Protein AF-A0A928B6E1-F1 (afdb_monomer)

Foldseek 3Di:
DDQDADQDPVSLVVLLVVLLVLVVVVCVVVVQQWDQAPAVRDIAHEDPQLSVQASVPQSRHRQSSVQSNCVRVQRHYWHFPDKDAQDPPPPSLVQFGIWTFTDDDQKTWIWGQGPPPRHTYTRYIGGD

Mean predicted aligned error: 2.7 Å

Structure (mmCIF, N/CA/C/O backbone):
data_AF-A0A928B6E1-F1
#
_entry.id   AF-A0A928B6E1-F1
#
loop_
_atom_site.group_PDB
_atom_site.id
_atom_site.type_symbol
_atom_site.label_atom_id
_atom_site.label_alt_id
_atom_site.label_comp_id
_atom_site.label_asym_id
_atom_site.label_entity_id
_atom_site.label_seq_id
_atom_site.pdbx_PDB_ins_code
_atom_site.Cartn_x
_atom_site.Cartn_y
_atom_site.Cartn_z
_atom_site.occupancy
_atom_site.B_iso_or_equiv
_atom_site.auth_seq_id
_atom_site.auth_comp_id
_atom_site.auth_asym_id
_atom_site.auth_atom_id
_atom_site.pdbx_PDB_model_num
ATOM 1 N N . MET A 1 1 ? 2.694 0.764 -21.477 1.00 64.31 1 MET A N 1
ATOM 2 C CA . MET A 1 1 ? 3.948 1.033 -20.744 1.00 64.31 1 MET A CA 1
ATOM 3 C C . MET A 1 1 ? 4.700 -0.279 -20.649 1.00 64.31 1 MET A C 1
ATOM 5 O O . MET A 1 1 ? 4.083 -1.271 -20.285 1.00 64.31 1 MET A O 1
ATOM 9 N N . GLU A 1 2 ? 5.970 -0.309 -21.035 1.00 86.69 2 GLU A N 1
ATOM 10 C CA . GLU A 1 2 ? 6.789 -1.523 -20.980 1.00 86.69 2 GLU A CA 1
ATOM 11 C C . GLU A 1 2 ? 7.538 -1.559 -19.641 1.00 86.69 2 GLU A C 1
ATOM 13 O O . GLU A 1 2 ? 8.258 -0.620 -19.304 1.00 86.69 2 GLU A O 1
ATOM 18 N N . ILE A 1 3 ? 7.303 -2.598 -18.837 1.00 92.19 3 ILE A N 1
ATOM 19 C CA . ILE A 1 3 ? 7.939 -2.773 -17.525 1.00 92.19 3 ILE A CA 1
ATOM 20 C C . ILE A 1 3 ? 9.118 -3.737 -17.714 1.00 92.19 3 ILE A C 1
ATOM 22 O O . ILE A 1 3 ? 8.895 -4.849 -18.198 1.00 92.19 3 ILE A O 1
ATOM 26 N N . PRO A 1 4 ? 10.355 -3.363 -17.336 1.00 93.75 4 PRO A N 1
ATOM 27 C CA . PRO A 1 4 ? 11.519 -4.212 -17.562 1.00 93.75 4 PRO A CA 1
ATOM 28 C C . PRO A 1 4 ? 11.478 -5.469 -16.685 1.00 93.75 4 PRO A C 1
ATOM 30 O O . PRO A 1 4 ? 11.115 -5.414 -15.504 1.00 93.75 4 PRO A O 1
ATOM 33 N N . GLN A 1 5 ? 11.885 -6.601 -17.255 1.00 94.50 5 GLN A N 1
ATOM 34 C CA . GLN A 1 5 ? 11.817 -7.913 -16.600 1.00 94.50 5 GLN A CA 1
ATOM 35 C C . GLN A 1 5 ? 13.121 -8.312 -15.898 1.00 94.50 5 GLN A C 1
ATOM 37 O O . GLN A 1 5 ? 13.084 -9.108 -14.961 1.00 94.50 5 GLN A O 1
ATOM 42 N N . GLY A 1 6 ? 14.266 -7.755 -16.304 1.00 91.50 6 GLY A N 1
ATOM 43 C CA . GLY A 1 6 ? 15.551 -8.072 -15.692 1.00 91.50 6 GLY A CA 1
ATOM 44 C C . GLY A 1 6 ? 15.700 -7.514 -14.273 1.00 91.50 6 GLY A C 1
ATOM 45 O O . GLY A 1 6 ? 14.804 -6.875 -13.718 1.00 91.50 6 GLY A O 1
ATOM 46 N N . ASN A 1 7 ? 16.842 -7.798 -13.650 1.00 92.44 7 ASN A N 1
ATOM 47 C CA . ASN A 1 7 ? 17.143 -7.415 -12.266 1.00 92.44 7 ASN A CA 1
ATOM 48 C C . ASN A 1 7 ? 18.415 -6.571 -12.153 1.00 92.44 7 ASN A C 1
ATOM 50 O O . ASN A 1 7 ? 19.030 -6.507 -11.086 1.00 92.44 7 ASN A O 1
ATOM 54 N N . SER A 1 8 ? 18.819 -5.922 -13.247 1.00 96.56 8 SER A N 1
ATOM 55 C CA . SER A 1 8 ? 19.892 -4.932 -13.185 1.00 96.56 8 SER A CA 1
ATOM 56 C C . SER A 1 8 ? 19.483 -3.750 -12.300 1.00 96.56 8 SER A C 1
ATOM 58 O O . SER A 1 8 ? 18.300 -3.482 -12.061 1.00 96.56 8 SER A O 1
ATOM 60 N N . ARG A 1 9 ? 20.474 -3.017 -11.790 1.00 95.81 9 ARG A N 1
ATOM 61 C CA . ARG A 1 9 ? 20.230 -1.857 -10.924 1.00 95.81 9 ARG A CA 1
ATOM 62 C C . ARG A 1 9 ? 19.422 -0.780 -11.652 1.00 95.81 9 ARG A C 1
ATOM 64 O O . ARG A 1 9 ? 18.569 -0.131 -11.047 1.00 95.81 9 ARG A O 1
ATOM 71 N N . GLU A 1 10 ? 19.697 -0.602 -12.936 1.00 96.38 10 GLU A N 1
ATOM 72 C CA . GLU A 1 10 ? 19.042 0.339 -13.835 1.00 96.38 10 GLU A CA 1
ATOM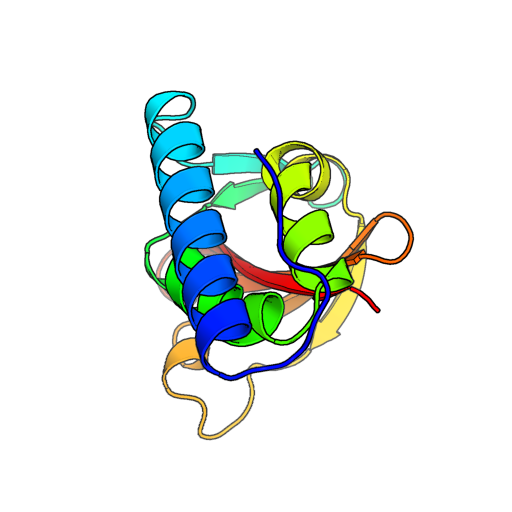 73 C C . GLU A 1 10 ? 17.568 -0.027 -14.032 1.00 96.38 10 GLU A C 1
ATOM 75 O O . GLU A 1 10 ? 16.701 0.834 -13.894 1.00 96.38 10 GLU A O 1
ATOM 80 N N . GLU A 1 11 ? 17.264 -1.306 -14.257 1.00 96.31 11 GLU A N 1
ATOM 81 C CA . GLU A 1 11 ? 15.885 -1.782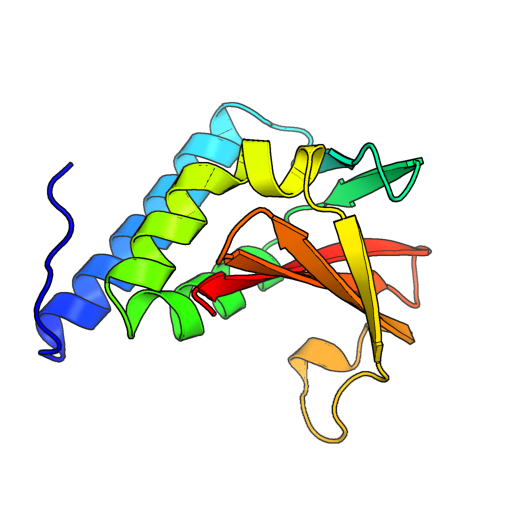 -14.401 1.00 96.31 11 GLU A CA 1
ATOM 82 C C . GLU A 1 11 ? 15.094 -1.666 -13.097 1.00 96.31 11 GLU A C 1
ATOM 84 O O . GLU A 1 11 ? 13.946 -1.225 -13.115 1.00 96.31 11 GLU A O 1
ATOM 89 N N . VAL A 1 12 ? 15.702 -1.984 -11.947 1.00 97.25 12 VAL A N 1
ATOM 90 C CA . VAL A 1 12 ? 15.064 -1.777 -10.635 1.00 97.25 12 VAL A CA 1
ATOM 91 C C . VAL A 1 12 ? 14.747 -0.296 -10.420 1.00 97.25 12 VAL A C 1
ATOM 93 O O . VAL A 1 12 ? 13.658 0.038 -9.957 1.00 97.25 12 VAL A O 1
ATOM 96 N N . LYS A 1 13 ? 15.659 0.609 -10.796 1.00 96.62 13 LYS A N 1
ATOM 97 C CA . LYS A 1 13 ? 15.419 2.057 -10.720 1.00 96.62 13 LYS A CA 1
ATOM 98 C C . LYS A 1 13 ? 14.280 2.491 -11.649 1.00 96.62 13 LYS A C 1
ATOM 100 O O . LYS A 1 13 ? 13.471 3.327 -11.258 1.00 96.62 13 LYS A O 1
ATOM 105 N N . LEU A 1 14 ? 14.193 1.913 -12.848 1.00 96.88 14 LEU A N 1
ATOM 106 C CA . LEU A 1 14 ? 13.100 2.195 -13.775 1.00 96.88 14 LEU A CA 1
ATOM 107 C C . LEU A 1 14 ? 11.751 1.717 -13.216 1.00 96.88 14 LEU A C 1
ATOM 109 O O . LEU A 1 14 ? 10.778 2.463 -13.269 1.00 96.88 14 LEU A O 1
ATOM 113 N N . ARG A 1 15 ? 11.691 0.524 -12.608 1.00 97.69 15 ARG A N 1
ATOM 114 C CA . ARG A 1 15 ? 10.469 0.017 -11.954 1.00 97.69 15 ARG A CA 1
ATOM 115 C C . ARG A 1 15 ? 10.048 0.855 -10.751 1.00 97.69 15 ARG A C 1
ATOM 117 O O . ARG A 1 15 ? 8.860 1.104 -10.581 1.00 97.69 15 ARG A O 1
ATOM 124 N N . ASP A 1 16 ? 11.000 1.326 -9.946 1.00 97.69 16 ASP A N 1
ATOM 125 C CA . ASP A 1 16 ? 10.726 2.252 -8.838 1.00 97.69 16 ASP A CA 1
ATOM 126 C C . ASP A 1 16 ? 10.063 3.543 -9.343 1.00 97.69 16 ASP A C 1
ATOM 128 O O . ASP A 1 16 ? 9.059 3.979 -8.774 1.00 97.69 16 ASP A O 1
ATOM 132 N N . GLN A 1 17 ? 10.561 4.103 -10.451 1.00 97.31 17 GLN A N 1
ATOM 133 C CA . GLN A 1 17 ? 9.955 5.276 -11.082 1.00 97.31 17 GLN A CA 1
ATOM 134 C C . GLN A 1 17 ? 8.558 4.969 -11.639 1.00 97.31 17 GLN A C 1
ATOM 136 O O . GLN A 1 17 ? 7.619 5.698 -11.337 1.00 97.31 17 GLN A O 1
ATOM 141 N N . ILE A 1 18 ? 8.396 3.854 -12.360 1.00 97.62 18 ILE A N 1
ATOM 142 C CA . ILE A 1 18 ? 7.101 3.406 -12.899 1.00 97.62 18 ILE A CA 1
ATOM 143 C C . ILE A 1 18 ? 6.048 3.292 -11.792 1.00 97.62 18 ILE A C 1
ATOM 145 O O . ILE A 1 18 ? 4.923 3.756 -11.959 1.00 97.62 18 ILE A O 1
ATOM 149 N N . ILE A 1 19 ? 6.402 2.707 -10.644 1.00 98.19 19 ILE A N 1
ATOM 150 C CA . ILE A 1 19 ? 5.488 2.586 -9.503 1.00 98.19 19 ILE A CA 1
ATOM 151 C C . ILE A 1 19 ? 5.080 3.969 -8.984 1.00 98.19 19 ILE A C 1
ATOM 153 O O . ILE A 1 19 ? 3.899 4.206 -8.733 1.00 98.19 19 ILE A O 1
ATOM 157 N N . LYS A 1 20 ? 6.034 4.891 -8.818 1.00 97.81 20 LYS A N 1
ATOM 158 C CA . LYS A 1 20 ? 5.753 6.250 -8.329 1.00 97.81 20 LYS A CA 1
ATOM 159 C C . LYS A 1 20 ? 4.863 7.031 -9.294 1.00 97.81 20 LYS A C 1
ATOM 161 O O . LYS A 1 20 ? 3.912 7.664 -8.840 1.00 97.81 20 LYS A O 1
ATOM 166 N N . ASP A 1 21 ? 5.131 6.936 -10.592 1.00 97.69 21 ASP A N 1
ATOM 167 C CA . ASP A 1 21 ? 4.336 7.585 -11.637 1.00 97.69 21 ASP A CA 1
ATOM 168 C C . ASP A 1 21 ? 2.921 7.005 -11.694 1.00 97.69 21 ASP A C 1
ATOM 170 O O . ASP A 1 21 ? 1.944 7.750 -11.770 1.00 97.69 21 ASP A O 1
ATOM 174 N N . PHE A 1 22 ? 2.795 5.682 -11.562 1.00 97.94 22 PHE A N 1
ATOM 175 C CA . PHE A 1 22 ? 1.503 5.012 -11.468 1.00 97.94 22 PHE A CA 1
ATOM 176 C C . PHE A 1 22 ? 0.685 5.518 -10.272 1.00 97.94 22 PHE A C 1
ATOM 178 O O . PHE A 1 22 ? -0.471 5.902 -10.441 1.00 97.94 22 PHE A O 1
ATOM 185 N N . TYR A 1 23 ? 1.277 5.591 -9.073 1.00 97.94 23 TYR A N 1
ATOM 186 C CA . TYR A 1 23 ? 0.591 6.163 -7.910 1.00 97.94 23 TYR A CA 1
ATOM 187 C C . TYR A 1 23 ? 0.208 7.631 -8.128 1.00 97.94 23 TYR A C 1
ATOM 189 O O . TYR A 1 23 ? -0.869 8.036 -7.699 1.00 97.94 23 TYR A O 1
ATOM 197 N N . ALA A 1 24 ? 1.055 8.433 -8.777 1.00 96.94 24 ALA A N 1
ATOM 198 C CA . ALA A 1 24 ? 0.744 9.831 -9.068 1.00 96.94 24 ALA A CA 1
ATOM 199 C C . ALA A 1 24 ? -0.477 9.961 -9.995 1.00 96.94 24 ALA A C 1
ATOM 201 O O . ALA A 1 24 ? -1.380 10.744 -9.696 1.00 96.94 24 ALA A O 1
ATOM 202 N N . GLY A 1 25 ? -0.539 9.152 -11.058 1.00 97.88 25 GLY A N 1
ATOM 203 C CA . GLY A 1 25 ? -1.705 9.068 -11.942 1.00 97.88 25 GLY A CA 1
ATOM 204 C C . GLY A 1 25 ? -2.958 8.610 -11.196 1.00 97.88 25 GLY A C 1
ATOM 205 O O . GLY A 1 25 ? -3.983 9.288 -11.228 1.00 97.88 25 GLY A O 1
ATOM 206 N N . TRP A 1 26 ? -2.848 7.534 -10.415 1.00 98.00 26 TRP A N 1
ATOM 207 C CA . TRP A 1 26 ? -3.962 7.025 -9.615 1.00 98.00 26 TRP A CA 1
ATOM 208 C C . TRP A 1 26 ? -4.494 8.064 -8.619 1.00 98.00 26 TRP A C 1
ATOM 210 O O . TRP A 1 26 ? -5.702 8.194 -8.451 1.00 98.00 26 TRP A O 1
ATOM 220 N N . ILE A 1 27 ? -3.615 8.836 -7.969 1.00 97.44 27 ILE A N 1
ATOM 221 C CA . ILE A 1 27 ? -3.997 9.909 -7.037 1.00 97.44 27 ILE A CA 1
ATOM 222 C C . ILE A 1 27 ? -4.717 11.053 -7.759 1.00 97.44 27 ILE A C 1
ATOM 224 O O . ILE A 1 27 ? -5.634 11.637 -7.184 1.00 97.44 27 ILE A O 1
ATOM 228 N N . ALA A 1 28 ? -4.308 11.388 -8.985 1.00 97.44 28 ALA A N 1
ATOM 229 C CA . ALA A 1 28 ? -4.988 12.404 -9.784 1.00 97.44 28 ALA A CA 1
ATOM 230 C C . ALA A 1 28 ? -6.427 11.978 -10.122 1.00 97.44 28 ALA A C 1
ATOM 232 O O . ALA A 1 28 ? -7.335 12.805 -10.087 1.00 97.44 28 ALA A O 1
ATOM 233 N N . GLU A 1 29 ? -6.640 10.685 -10.374 1.00 97.56 29 GLU A N 1
ATOM 234 C CA . GLU A 1 29 ? -7.962 10.094 -10.615 1.00 97.56 29 GLU A CA 1
ATOM 235 C C . GLU A 1 29 ? -8.767 9.868 -9.320 1.00 97.56 29 GLU A C 1
ATOM 237 O O . GLU A 1 29 ? -9.996 9.863 -9.344 1.00 97.56 29 GLU A O 1
ATOM 242 N N . ASN A 1 30 ? -8.091 9.708 -8.176 1.00 97.06 30 ASN A N 1
ATOM 243 C CA . ASN A 1 30 ? -8.686 9.396 -6.873 1.00 97.06 30 ASN A CA 1
ATOM 244 C C . ASN A 1 30 ? -8.233 10.419 -5.810 1.00 97.06 30 ASN A C 1
ATOM 246 O O . ASN A 1 30 ? -7.419 10.091 -4.936 1.00 97.06 30 ASN A O 1
ATOM 250 N N . PRO A 1 31 ? -8.759 11.660 -5.832 1.00 95.25 31 PRO A N 1
ATOM 251 C CA . PRO A 1 31 ? -8.250 12.763 -5.009 1.00 95.25 31 PRO A CA 1
ATOM 252 C C . PRO A 1 31 ? -8.409 12.542 -3.498 1.00 95.25 31 PRO A C 1
ATOM 254 O O . PRO A 1 31 ? -7.610 13.060 -2.714 1.00 95.25 31 PRO A O 1
ATOM 257 N N . GLU A 1 32 ? -9.389 11.736 -3.074 1.00 97.00 32 GLU A N 1
ATOM 258 C CA . GLU A 1 32 ? -9.562 11.351 -1.666 1.00 97.00 32 GLU A CA 1
ATOM 259 C C . GLU A 1 32 ? -8.521 10.331 -1.180 1.00 97.00 32 GLU A C 1
ATOM 261 O O . GLU A 1 32 ? -8.382 10.113 0.025 1.00 97.00 32 GLU A O 1
ATOM 266 N N . LYS A 1 33 ? -7.779 9.712 -2.108 1.00 98.00 33 LYS A N 1
ATOM 267 C CA . LYS A 1 33 ? -6.687 8.766 -1.846 1.00 98.00 33 LYS A CA 1
ATOM 268 C C . LYS A 1 33 ? -7.100 7.609 -0.940 1.00 98.00 33 LYS A C 1
ATOM 270 O O . LYS A 1 33 ? -6.338 7.190 -0.069 1.00 98.00 33 LYS A O 1
ATOM 275 N N . LYS A 1 34 ? -8.313 7.096 -1.118 1.00 98.12 34 LYS A N 1
ATOM 276 C CA . LYS A 1 34 ? -8.845 5.965 -0.357 1.00 98.12 34 LYS A CA 1
ATOM 277 C C . LYS A 1 34 ? -9.816 5.157 -1.203 1.00 98.12 34 LYS A C 1
ATOM 279 O O . LYS A 1 34 ? -10.434 5.700 -2.112 1.00 98.12 34 LYS A O 1
ATOM 284 N N . MET A 1 35 ? -9.975 3.883 -0.871 1.00 98.50 35 MET A N 1
ATOM 285 C CA . MET A 1 35 ? -11.015 3.024 -1.440 1.00 98.50 35 MET A CA 1
ATOM 286 C C . MET A 1 35 ? -11.650 2.170 -0.351 1.00 98.50 35 MET A C 1
ATOM 288 O O . MET A 1 35 ? -10.984 1.803 0.617 1.00 98.50 35 MET A O 1
ATOM 292 N N . TRP A 1 36 ? -12.943 1.889 -0.501 1.00 98.62 36 TRP A N 1
ATOM 293 C CA . TRP A 1 36 ? -13.670 0.986 0.384 1.00 98.62 36 TRP A CA 1
ATOM 294 C C . TRP A 1 36 ? -13.219 -0.454 0.145 1.00 98.62 36 TRP A C 1
ATOM 296 O O . TRP A 1 36 ? -13.221 -0.911 -0.998 1.00 98.62 36 TRP A O 1
ATOM 306 N N . ASN A 1 37 ? -12.842 -1.161 1.208 1.00 98.75 37 ASN A N 1
ATOM 307 C CA . ASN A 1 37 ? -12.509 -2.578 1.152 1.00 98.75 37 ASN A CA 1
ATOM 308 C C . ASN A 1 37 ? -13.691 -3.428 1.629 1.00 98.75 37 ASN A C 1
ATOM 310 O O . ASN A 1 37 ? -14.213 -3.222 2.725 1.00 98.75 37 ASN A O 1
ATOM 314 N N . GLU A 1 38 ? -14.079 -4.412 0.820 1.00 98.50 38 GLU A N 1
ATOM 315 C CA . GLU A 1 38 ? -15.250 -5.259 1.067 1.00 98.50 38 GLU A CA 1
ATOM 316 C C . GLU A 1 38 ? -15.084 -6.179 2.284 1.00 98.50 38 GLU A C 1
ATOM 318 O O . GLU A 1 38 ? -16.046 -6.430 3.003 1.00 98.50 38 GLU A O 1
ATOM 323 N N . ASP A 1 39 ? -13.879 -6.677 2.550 1.00 98.44 39 ASP A N 1
ATOM 324 C CA . ASP A 1 39 ? -13.634 -7.619 3.647 1.00 98.44 39 ASP A CA 1
ATOM 325 C C . ASP A 1 39 ? -13.501 -6.904 4.999 1.00 98.44 39 ASP A C 1
ATOM 327 O O . ASP A 1 39 ? -14.069 -7.325 6.006 1.00 98.44 39 ASP A O 1
ATOM 331 N N . LEU A 1 40 ? -12.786 -5.777 5.022 1.00 97.75 40 LEU A N 1
ATOM 332 C CA . LEU A 1 40 ? -12.603 -4.969 6.228 1.00 97.75 40 LEU A CA 1
ATOM 333 C C . LEU A 1 40 ? -13.817 -4.096 6.562 1.00 97.75 40 LEU A C 1
ATOM 335 O O . LEU A 1 40 ? -13.867 -3.591 7.684 1.00 97.75 40 LEU A O 1
ATOM 339 N N . GLN A 1 41 ? -14.749 -3.912 5.616 1.00 98.12 41 GLN A N 1
ATOM 340 C CA . GLN A 1 41 ? -15.897 -3.002 5.730 1.00 98.12 41 GLN A CA 1
ATOM 341 C C . GLN A 1 41 ? -15.461 -1.597 6.179 1.00 98.12 41 GLN A C 1
ATOM 343 O O . GLN A 1 41 ? -16.032 -1.007 7.096 1.00 98.12 41 GLN A O 1
ATOM 348 N N . ASP A 1 42 ? -14.381 -1.098 5.574 1.00 98.31 42 ASP A N 1
ATOM 349 C CA . ASP A 1 42 ? -13.791 0.200 5.897 1.00 98.31 42 ASP A CA 1
ATOM 350 C C . ASP A 1 42 ? -12.912 0.712 4.743 1.00 98.31 42 ASP A C 1
ATOM 352 O O . ASP A 1 42 ? -12.503 -0.044 3.857 1.00 98.31 42 ASP A O 1
ATOM 356 N N . TYR A 1 43 ? -12.581 2.000 4.766 1.00 98.50 43 TYR A N 1
ATOM 357 C CA . TYR A 1 43 ? -11.685 2.621 3.801 1.00 98.50 43 TYR A CA 1
ATOM 358 C C . TYR A 1 43 ? -10.219 2.289 4.083 1.00 98.50 43 TYR A C 1
ATOM 360 O O . TYR A 1 43 ? -9.731 2.433 5.203 1.00 98.50 43 TYR A O 1
ATOM 368 N N . ILE A 1 44 ? -9.483 1.935 3.030 1.00 98.69 44 ILE A N 1
ATOM 369 C CA . ILE A 1 44 ? -8.022 1.857 3.038 1.00 98.69 44 ILE A CA 1
ATOM 370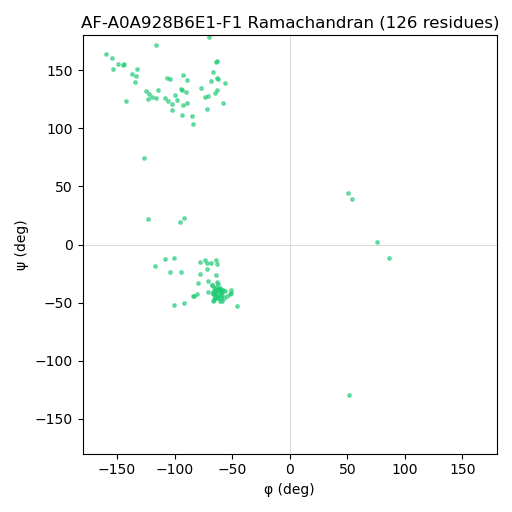 C C . ILE A 1 44 ? -7.467 3.103 2.350 1.00 98.69 44 ILE A C 1
ATOM 372 O O . ILE A 1 44 ? -7.751 3.358 1.180 1.00 98.69 44 ILE A O 1
ATOM 376 N N . LEU A 1 45 ? -6.657 3.869 3.078 1.00 98.50 45 LEU A N 1
ATOM 377 C CA . LEU A 1 45 ? -6.015 5.093 2.611 1.00 98.50 45 LEU A CA 1
ATOM 378 C C . LEU A 1 45 ? -4.657 4.797 1.961 1.00 98.50 45 LEU A C 1
ATOM 380 O O . LEU A 1 45 ? -3.860 4.007 2.471 1.00 98.50 45 LEU A O 1
ATOM 384 N N . VAL A 1 46 ? -4.350 5.524 0.893 1.00 98.00 46 VAL A N 1
ATOM 385 C CA . VAL A 1 46 ? -3.039 5.594 0.248 1.00 98.00 46 VAL A CA 1
ATOM 386 C C . VAL A 1 46 ? -2.369 6.900 0.676 1.00 98.00 46 VAL A C 1
ATOM 388 O O . VAL A 1 46 ? -2.846 7.998 0.393 1.00 98.00 46 VAL A O 1
ATOM 391 N N . LYS A 1 47 ? -1.252 6.796 1.396 1.00 96.25 47 LYS A N 1
ATOM 392 C CA . LYS A 1 47 ? -0.466 7.936 1.892 1.00 96.25 47 LYS A CA 1
ATOM 393 C C . LYS A 1 47 ? 0.924 7.928 1.251 1.00 96.25 47 LYS A C 1
ATOM 395 O O . LYS A 1 47 ? 1.325 6.961 0.616 1.00 96.25 47 LYS A O 1
ATOM 400 N N . TYR A 1 48 ? 1.703 8.988 1.461 1.00 94.62 48 TYR A N 1
ATOM 401 C CA . TYR A 1 48 ? 3.085 9.057 0.963 1.00 94.62 48 TYR A CA 1
ATOM 402 C C . TYR A 1 48 ? 3.925 7.830 1.368 1.00 94.62 48 TYR A C 1
ATOM 404 O O . TYR A 1 48 ? 4.622 7.253 0.537 1.00 94.62 48 TYR A O 1
ATOM 412 N N . LEU A 1 49 ? 3.781 7.380 2.622 1.00 94.19 49 LEU A N 1
ATOM 413 C CA . LEU A 1 49 ? 4.455 6.184 3.133 1.00 94.19 49 LEU A CA 1
ATOM 414 C C . LEU A 1 49 ? 4.157 4.934 2.288 1.00 94.19 49 LEU A C 1
ATOM 416 O O . LEU A 1 49 ? 5.060 4.142 2.023 1.00 94.19 49 LEU A O 1
ATOM 420 N N . SER A 1 50 ? 2.905 4.789 1.853 1.00 93.44 50 SER A N 1
ATOM 421 C CA . SER A 1 50 ? 2.420 3.690 1.020 1.00 93.44 50 SER A CA 1
ATOM 422 C C . SER A 1 50 ? 3.215 3.583 -0.277 1.00 93.44 50 SER A C 1
ATOM 424 O O . SER A 1 50 ? 3.678 2.503 -0.639 1.00 93.44 50 SER A O 1
ATOM 426 N N . ILE A 1 51 ? 3.436 4.725 -0.930 1.00 95.38 51 ILE A N 1
ATOM 427 C CA . ILE A 1 51 ? 4.171 4.831 -2.193 1.00 95.38 51 ILE A CA 1
ATOM 428 C C . ILE A 1 51 ? 5.640 4.479 -1.964 1.00 95.38 51 ILE A C 1
ATOM 430 O O . ILE A 1 51 ? 6.192 3.652 -2.682 1.00 95.38 51 ILE A O 1
ATOM 434 N N . THR A 1 52 ? 6.271 5.066 -0.940 1.00 96.00 52 THR A N 1
ATOM 435 C CA . THR A 1 52 ? 7.705 4.864 -0.687 1.00 96.00 52 THR A CA 1
ATOM 436 C C . THR A 1 52 ? 8.047 3.421 -0.338 1.00 96.00 52 THR A C 1
ATOM 438 O O . THR A 1 52 ? 8.995 2.870 -0.887 1.00 96.00 52 THR A O 1
ATOM 441 N N . GLU A 1 53 ? 7.263 2.789 0.539 1.00 95.88 53 GLU A N 1
ATOM 442 C CA . GLU A 1 53 ? 7.497 1.403 0.957 1.00 95.88 53 GLU A CA 1
ATOM 443 C C . GLU A 1 53 ? 7.186 0.425 -0.172 1.00 95.88 53 GLU A C 1
ATOM 445 O O . GLU A 1 53 ? 7.927 -0.530 -0.400 1.00 95.88 53 GLU A O 1
ATOM 450 N N . THR A 1 54 ? 6.106 0.670 -0.915 1.00 96.25 54 THR A N 1
ATOM 451 C CA . THR A 1 54 ? 5.745 -0.179 -2.051 1.00 96.25 54 THR A CA 1
ATOM 452 C C .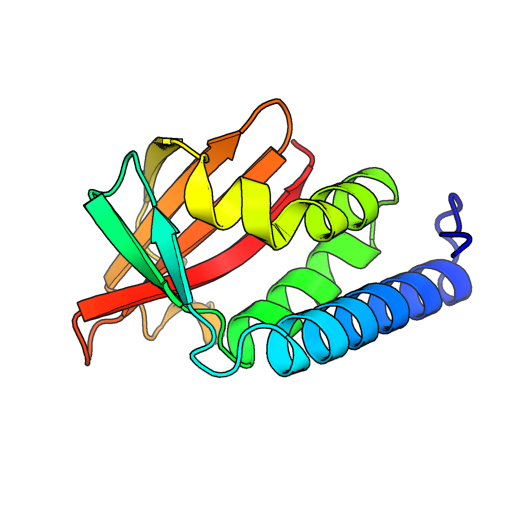 THR A 1 54 ? 6.790 -0.081 -3.155 1.00 96.25 54 THR A C 1
ATOM 454 O O . THR A 1 54 ? 7.274 -1.117 -3.593 1.00 96.25 54 THR A O 1
ATOM 457 N N . ALA A 1 55 ? 7.214 1.121 -3.555 1.00 96.19 55 ALA A N 1
ATOM 458 C CA . ALA A 1 55 ? 8.225 1.289 -4.598 1.00 96.19 55 ALA A CA 1
ATOM 459 C C . ALA A 1 55 ? 9.566 0.637 -4.209 1.00 96.19 55 ALA A C 1
ATOM 461 O O . ALA A 1 55 ? 10.118 -0.140 -4.987 1.00 96.19 55 ALA A O 1
ATOM 462 N N . GLU A 1 56 ? 10.035 0.828 -2.967 1.00 95.06 56 GLU A N 1
ATOM 463 C CA . GLU A 1 56 ? 11.311 0.262 -2.501 1.00 95.06 56 GLU A CA 1
ATOM 464 C C . GLU A 1 56 ? 11.336 -1.281 -2.509 1.00 95.06 56 GLU A C 1
ATOM 466 O O . GLU A 1 56 ? 12.389 -1.903 -2.720 1.00 95.06 56 GLU A O 1
ATOM 471 N N . LYS A 1 57 ? 10.194 -1.924 -2.229 1.00 95.88 57 LYS A N 1
ATOM 472 C CA . LYS A 1 57 ? 10.090 -3.390 -2.179 1.00 95.88 57 LYS A CA 1
ATOM 473 C C . LYS A 1 57 ? 9.689 -3.987 -3.520 1.00 95.88 57 LYS A C 1
ATOM 475 O O . LYS A 1 57 ? 10.363 -4.902 -3.988 1.00 95.88 57 LYS A O 1
ATOM 480 N N . ALA A 1 58 ? 8.628 -3.478 -4.135 1.00 96.62 58 ALA A N 1
ATOM 481 C CA . ALA A 1 58 ? 8.038 -4.067 -5.327 1.00 96.62 58 ALA A CA 1
ATOM 482 C C . ALA A 1 58 ? 8.911 -3.890 -6.573 1.00 96.62 58 ALA A C 1
ATOM 484 O O . ALA A 1 58 ? 8.959 -4.798 -7.393 1.00 96.62 58 ALA A O 1
ATOM 485 N N . ALA A 1 59 ? 9.685 -2.803 -6.682 1.00 97.19 59 ALA A N 1
ATOM 486 C CA . ALA A 1 59 ? 10.574 -2.580 -7.826 1.00 97.19 59 ALA A CA 1
ATOM 487 C C . ALA A 1 59 ? 11.690 -3.634 -7.969 1.00 97.19 59 ALA A C 1
ATOM 489 O O . ALA A 1 59 ? 12.314 -3.756 -9.027 1.00 97.19 59 ALA A O 1
ATOM 490 N N . ARG A 1 60 ? 11.969 -4.404 -6.909 1.00 95.88 60 ARG A N 1
ATOM 491 C CA . ARG A 1 60 ? 13.017 -5.436 -6.902 1.00 95.88 60 ARG A CA 1
ATOM 492 C C . ARG A 1 60 ? 12.654 -6.663 -7.730 1.00 95.88 60 ARG A C 1
ATOM 494 O O . ARG A 1 60 ? 13.557 -7.398 -8.105 1.00 95.88 60 ARG A O 1
ATOM 501 N N . GLN A 1 61 ? 11.367 -6.885 -7.983 1.00 95.69 61 GLN A N 1
ATOM 502 C CA . GLN A 1 61 ? 10.870 -8.026 -8.744 1.00 95.69 61 GLN A CA 1
ATOM 503 C C . GLN A 1 61 ? 9.834 -7.562 -9.760 1.00 95.69 61 GLN A C 1
ATOM 505 O O . GLN A 1 61 ? 8.983 -6.716 -9.471 1.00 95.69 61 GLN A O 1
ATOM 510 N N . TYR A 1 62 ? 9.896 -8.138 -10.952 1.00 96.31 62 TYR A N 1
ATOM 511 C CA . TYR A 1 62 ? 8.981 -7.810 -12.035 1.00 96.31 62 TYR A CA 1
ATOM 512 C C . TYR A 1 62 ? 7.520 -8.084 -11.644 1.00 96.31 62 TYR A C 1
ATOM 514 O O . TYR A 1 62 ? 6.661 -7.213 -11.769 1.00 96.31 62 TYR A O 1
ATOM 522 N N . GLU A 1 63 ? 7.259 -9.245 -11.050 1.00 96.94 63 GLU A N 1
ATOM 523 C CA . GLU A 1 63 ? 5.936 -9.714 -10.635 1.00 96.94 63 GLU A CA 1
ATOM 524 C C . GLU A 1 63 ? 5.335 -8.809 -9.560 1.00 96.94 63 GLU A C 1
ATOM 526 O O . GLU A 1 63 ? 4.150 -8.481 -9.595 1.00 96.94 63 GLU A O 1
ATOM 531 N N . SER A 1 64 ? 6.163 -8.342 -8.623 1.00 97.31 64 SER A N 1
ATOM 532 C CA . SER A 1 64 ? 5.716 -7.386 -7.611 1.00 97.31 64 SER A CA 1
ATOM 533 C C . SER A 1 64 ? 5.390 -6.025 -8.225 1.00 97.31 64 SER A C 1
ATOM 535 O O . SER A 1 64 ? 4.446 -5.376 -7.788 1.00 97.31 64 SER A O 1
ATOM 537 N N . THR A 1 65 ? 6.118 -5.599 -9.258 1.00 97.56 65 THR A N 1
ATOM 538 C CA . THR A 1 65 ? 5.803 -4.360 -9.985 1.00 97.56 65 THR A CA 1
ATOM 539 C C . THR A 1 65 ? 4.472 -4.483 -10.727 1.00 97.56 65 THR A C 1
ATOM 541 O O . THR A 1 65 ? 3.643 -3.579 -10.638 1.00 97.56 65 THR A O 1
ATOM 544 N N . LEU A 1 66 ? 4.214 -5.622 -11.380 1.00 97.06 66 LEU A N 1
ATOM 545 C CA . LEU A 1 66 ? 2.914 -5.919 -11.992 1.00 97.06 66 LEU A CA 1
ATOM 546 C C . LEU A 1 66 ? 1.780 -5.940 -10.964 1.00 97.06 66 LEU A C 1
ATOM 548 O O . LEU A 1 66 ? 0.703 -5.411 -11.229 1.00 97.06 66 LEU A O 1
ATOM 552 N N . ALA A 1 67 ? 2.025 -6.497 -9.777 1.00 97.69 67 ALA A N 1
ATOM 553 C CA . ALA A 1 67 ? 1.038 -6.530 -8.706 1.00 97.69 67 ALA A CA 1
ATOM 554 C C . ALA A 1 67 ? 0.561 -5.122 -8.309 1.00 97.69 67 ALA A C 1
ATOM 556 O O . ALA A 1 67 ? -0.632 -4.915 -8.097 1.00 97.69 67 ALA A O 1
ATOM 557 N N . VAL A 1 68 ? 1.462 -4.132 -8.269 1.00 97.81 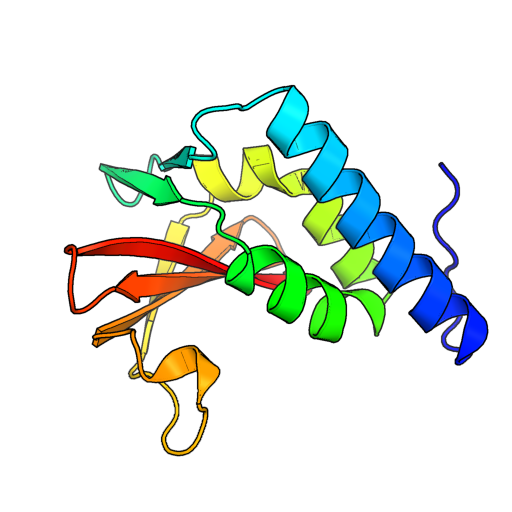68 VAL A N 1
ATOM 558 C CA . VAL A 1 68 ? 1.110 -2.738 -7.941 1.00 97.81 68 VAL A CA 1
ATOM 559 C C . VAL A 1 68 ? 0.157 -2.126 -8.968 1.00 97.81 68 VAL A C 1
ATOM 561 O O . VAL A 1 68 ? -0.717 -1.349 -8.589 1.00 97.81 68 VAL A O 1
ATOM 564 N N . MET A 1 69 ? 0.245 -2.522 -10.241 1.00 97.31 69 MET A N 1
ATOM 565 C CA . MET A 1 69 ? -0.648 -2.021 -11.298 1.00 97.31 69 MET A CA 1
ATOM 566 C C . MET A 1 69 ? -2.119 -2.410 -11.066 1.00 97.31 69 MET A C 1
ATOM 568 O O . MET A 1 69 ? -3.016 -1.834 -11.675 1.00 97.31 69 MET A O 1
ATOM 572 N N . ARG A 1 70 ? -2.388 -3.350 -10.148 1.00 97.56 70 ARG A N 1
ATOM 573 C CA . ARG A 1 70 ? -3.732 -3.758 -9.710 1.00 97.56 70 ARG A CA 1
ATOM 574 C C . ARG A 1 70 ? -4.202 -3.028 -8.442 1.00 97.56 70 ARG A C 1
ATOM 576 O O . ARG A 1 70 ? -5.110 -3.509 -7.772 1.00 97.56 70 ARG A O 1
ATOM 583 N N . LEU A 1 71 ? -3.612 -1.880 -8.088 1.00 98.25 71 LEU A N 1
ATOM 584 C CA . LEU A 1 71 ? -3.861 -1.169 -6.821 1.00 98.25 71 LEU A CA 1
ATOM 585 C C . LEU A 1 71 ? -5.347 -1.033 -6.457 1.00 98.25 71 LEU A C 1
ATOM 587 O O . LEU A 1 71 ? -5.726 -1.430 -5.359 1.00 98.25 71 LEU A O 1
ATOM 591 N N . SER A 1 72 ? -6.190 -0.510 -7.352 1.00 98.25 72 SER A N 1
ATOM 592 C CA . SER A 1 72 ? -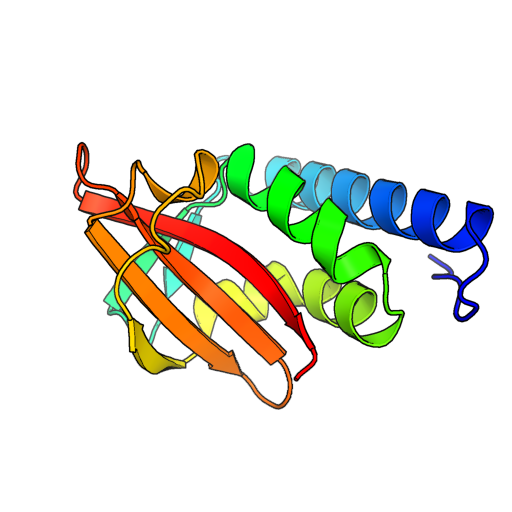7.622 -0.324 -7.063 1.00 98.25 72 SER A CA 1
ATOM 593 C C . SER A 1 72 ? -8.323 -1.638 -6.726 1.00 98.25 72 SER A C 1
ATOM 595 O O . SER A 1 72 ? -9.122 -1.715 -5.794 1.00 98.25 72 SER A O 1
ATOM 597 N N . GLU A 1 73 ? -7.998 -2.697 -7.465 1.00 98.38 73 GLU A N 1
ATOM 598 C CA . GLU A 1 73 ? -8.558 -4.024 -7.235 1.00 98.38 73 GLU A CA 1
ATOM 599 C C . GLU A 1 73 ? -8.083 -4.599 -5.896 1.00 98.38 73 GLU A C 1
ATOM 601 O O . GLU A 1 73 ? -8.878 -5.137 -5.128 1.00 98.38 73 GLU A O 1
ATOM 606 N N . LEU A 1 74 ? -6.803 -4.419 -5.567 1.00 98.38 74 LEU A N 1
ATOM 607 C CA . LEU A 1 74 ? -6.246 -4.850 -4.289 1.00 98.38 74 LEU A CA 1
ATOM 608 C C . LEU A 1 74 ? -6.892 -4.115 -3.115 1.00 98.38 74 LEU A C 1
ATOM 610 O O . LEU A 1 74 ? -7.254 -4.753 -2.126 1.00 98.38 74 LEU A O 1
ATOM 614 N N . LEU A 1 75 ? -7.061 -2.796 -3.216 1.00 98.62 75 LEU A N 1
ATOM 615 C CA . LEU A 1 75 ? -7.685 -1.995 -2.165 1.00 98.62 75 LEU A CA 1
ATOM 616 C C . LEU A 1 75 ? -9.139 -2.412 -1.926 1.00 98.62 75 LEU A C 1
ATOM 618 O O . LEU A 1 75 ? -9.566 -2.468 -0.778 1.00 98.62 75 LEU A O 1
ATOM 622 N N . THR A 1 76 ? -9.878 -2.751 -2.980 1.00 98.69 76 THR A N 1
ATOM 623 C CA . THR A 1 76 ? -11.310 -3.075 -2.890 1.00 98.69 76 THR A CA 1
ATOM 624 C C . THR A 1 76 ? -11.577 -4.528 -2.497 1.00 98.69 76 THR A C 1
ATOM 626 O O . THR A 1 76 ? -12.394 -4.774 -1.610 1.00 98.69 76 THR A O 1
ATOM 629 N N . LYS A 1 77 ? -10.855 -5.486 -3.092 1.00 98.62 77 LYS A N 1
ATOM 630 C CA . LYS A 1 77 ? -11.198 -6.919 -3.034 1.00 98.62 77 LY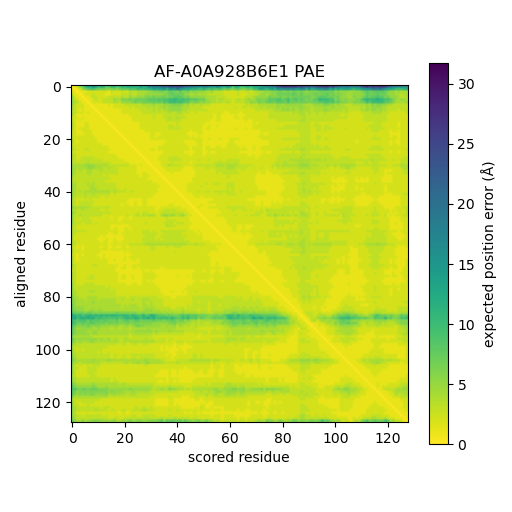S A CA 1
ATOM 631 C C . LYS A 1 77 ? -10.283 -7.790 -2.179 1.00 98.62 77 LYS A C 1
ATOM 633 O O . LYS A 1 77 ? -10.620 -8.950 -1.937 1.00 98.62 77 LYS A O 1
ATOM 638 N N . SER A 1 78 ? -9.117 -7.298 -1.745 1.00 98.44 78 SER A N 1
ATOM 639 C CA . SER A 1 78 ? -8.231 -8.134 -0.919 1.00 98.44 78 SER A CA 1
ATOM 640 C C . SER A 1 78 ? -8.916 -8.511 0.391 1.00 98.44 78 SER A C 1
ATOM 642 O O . SER A 1 78 ? -9.580 -7.670 0.998 1.00 98.44 78 SER A O 1
ATOM 644 N N . LYS A 1 79 ? -8.686 -9.744 0.852 1.00 98.62 79 LYS A N 1
ATOM 645 C CA . LYS A 1 79 ? -9.241 -10.288 2.100 1.00 98.62 79 LYS A CA 1
ATOM 646 C C . LYS A 1 79 ? -8.184 -10.400 3.182 1.00 98.62 79 LYS A C 1
ATOM 648 O O . LYS A 1 79 ? -7.035 -10.739 2.889 1.00 98.62 79 LYS A O 1
ATOM 653 N N . LYS A 1 80 ? -8.551 -10.138 4.433 1.00 98.44 80 LYS A N 1
ATOM 654 C CA . LYS A 1 80 ? -7.653 -10.264 5.578 1.00 98.44 80 LYS A CA 1
ATOM 655 C C . LYS A 1 80 ? -7.397 -11.735 5.873 1.00 98.44 80 LYS A C 1
ATOM 657 O O . LYS A 1 80 ? -8.293 -12.457 6.293 1.00 98.44 80 LYS A O 1
ATOM 662 N N . VAL A 1 81 ? -6.144 -12.156 5.739 1.00 98.31 81 VAL A N 1
ATOM 663 C CA . VAL A 1 81 ? -5.716 -13.529 6.052 1.00 98.31 81 VAL A CA 1
ATOM 664 C C . VAL A 1 81 ? -4.969 -13.627 7.378 1.00 98.31 81 VAL A C 1
ATOM 666 O O . VAL A 1 81 ? -4.940 -14.690 7.989 1.00 98.31 81 VAL A O 1
ATOM 669 N N . ALA A 1 82 ? -4.370 -12.529 7.849 1.00 98.12 82 ALA A N 1
ATOM 670 C CA . ALA A 1 82 ? -3.693 -12.500 9.140 1.00 98.12 82 ALA A CA 1
ATOM 671 C C . ALA A 1 82 ? -3.635 -11.093 9.745 1.00 98.12 82 ALA A C 1
ATOM 673 O O . ALA A 1 82 ? -3.733 -10.078 9.054 1.00 98.12 82 ALA A O 1
ATOM 674 N N . GLU A 1 83 ? -3.406 -11.048 11.054 1.00 98.06 83 GLU A N 1
ATOM 675 C CA . GLU A 1 83 ? -3.064 -9.848 11.809 1.00 98.06 83 GLU A CA 1
ATOM 676 C C . GLU A 1 83 ? -1.728 -10.088 12.517 1.00 98.06 83 GLU A C 1
ATOM 678 O O . GLU A 1 83 ? -1.543 -11.112 13.173 1.00 98.06 83 GLU A O 1
ATOM 683 N N . VAL A 1 84 ? -0.786 -9.157 12.373 1.00 97.12 84 VAL A N 1
ATOM 684 C CA . VAL A 1 84 ? 0.554 -9.261 12.961 1.00 97.12 84 VAL A CA 1
ATOM 685 C C . VAL A 1 84 ? 0.951 -7.960 13.660 1.00 97.12 84 VAL A C 1
ATOM 687 O O . VAL A 1 84 ? 0.506 -6.874 13.263 1.00 97.12 84 VAL A O 1
ATOM 690 N N . PRO A 1 85 ? 1.801 -8.023 14.701 1.00 96.75 85 PRO A N 1
ATOM 691 C CA . PRO A 1 85 ? 2.331 -6.817 15.312 1.00 96.75 85 PRO A CA 1
ATOM 692 C C . PRO A 1 85 ? 3.265 -6.075 14.335 1.00 96.75 85 PRO A C 1
ATOM 694 O O . PRO A 1 85 ? 3.971 -6.712 13.545 1.00 96.75 85 PRO A O 1
ATOM 697 N N . PRO A 1 86 ? 3.336 -4.735 14.413 1.00 94.81 86 PRO A N 1
ATOM 698 C CA . PRO A 1 86 ? 4.363 -3.961 13.727 1.00 94.81 86 PRO A CA 1
ATOM 699 C C . PRO A 1 86 ? 5.766 -4.435 14.136 1.00 94.81 86 PRO A C 1
ATOM 701 O O . PRO A 1 86 ? 6.029 -4.701 15.314 1.00 94.81 86 PRO A O 1
ATOM 704 N N . LYS A 1 87 ? 6.694 -4.521 13.179 1.00 92.44 87 LYS A N 1
ATOM 705 C CA . LYS A 1 87 ? 8.066 -4.980 13.438 1.00 92.44 87 LYS A CA 1
ATOM 706 C C . LYS A 1 87 ? 8.806 -4.016 14.369 1.00 92.44 87 LYS A C 1
ATOM 708 O O . LYS A 1 87 ? 8.864 -2.806 14.131 1.00 92.44 87 LYS A O 1
ATOM 713 N N . LYS A 1 88 ? 9.433 -4.565 15.415 1.00 86.88 88 LYS A N 1
ATOM 714 C CA . LYS A 1 88 ? 10.291 -3.799 16.333 1.00 86.88 88 LYS A CA 1
ATOM 715 C C . LYS A 1 88 ? 11.499 -3.245 15.564 1.00 86.88 88 LYS A C 1
ATOM 717 O O . LYS A 1 88 ? 12.126 -3.964 14.797 1.00 86.88 88 LYS A O 1
ATOM 722 N N . GLY A 1 89 ? 11.808 -1.963 15.759 1.00 85.50 89 GLY A N 1
ATOM 723 C CA . GLY A 1 89 ? 12.939 -1.283 15.110 1.00 85.50 89 GLY A CA 1
ATOM 724 C C . GLY A 1 89 ? 12.651 -0.688 13.723 1.00 85.50 89 GLY A C 1
ATOM 725 O O . GLY A 1 89 ? 13.434 0.129 13.243 1.00 85.50 89 GLY A O 1
ATOM 726 N N . THR A 1 90 ? 11.514 -0.999 13.091 1.00 87.38 90 THR A N 1
ATOM 727 C CA . THR A 1 90 ? 11.138 -0.396 11.803 1.00 87.38 90 THR A CA 1
ATOM 728 C C . THR A 1 90 ? 10.456 0.955 12.027 1.00 87.38 90 THR A C 1
ATOM 730 O O . THR A 1 90 ? 9.280 1.015 12.387 1.00 87.38 90 THR A O 1
ATOM 733 N N . LYS A 1 91 ? 11.186 2.059 11.792 1.00 88.38 91 LYS A N 1
ATOM 734 C CA . LYS A 1 91 ? 10.682 3.438 11.982 1.00 88.38 91 LYS A CA 1
ATOM 735 C C . LYS A 1 91 ? 9.339 3.674 11.282 1.00 88.38 91 LYS A C 1
ATOM 737 O O . LYS A 1 91 ? 8.429 4.229 11.889 1.00 88.38 91 LYS A O 1
ATOM 742 N N . ASN A 1 92 ? 9.197 3.158 10.066 1.00 90.38 92 ASN A N 1
ATOM 743 C CA . ASN A 1 92 ? 8.006 3.317 9.234 1.00 90.38 92 ASN A CA 1
ATOM 744 C C . ASN A 1 92 ? 6.786 2.521 9.722 1.00 90.38 92 ASN A C 1
ATOM 746 O O . ASN A 1 92 ? 5.666 2.823 9.327 1.00 90.38 92 ASN A O 1
ATOM 750 N N . GLN A 1 93 ? 6.977 1.542 10.614 1.00 93.38 93 GLN A N 1
ATOM 751 C CA . GLN A 1 93 ? 5.877 0.785 11.219 1.00 93.38 93 GLN A CA 1
ATOM 752 C C . GLN A 1 93 ? 5.514 1.257 12.633 1.00 93.38 93 GLN A C 1
ATOM 754 O O . GLN A 1 93 ? 4.457 0.905 13.153 1.00 93.38 93 GLN A O 1
ATOM 759 N N . LYS A 1 94 ? 6.346 2.108 13.250 1.00 93.00 94 LYS A N 1
ATOM 760 C CA . LYS A 1 94 ? 6.092 2.704 14.572 1.00 93.00 94 LYS A CA 1
ATOM 761 C C . LYS A 1 94 ? 4.703 3.365 14.702 1.00 93.00 94 LYS A C 1
ATOM 763 O O . LYS A 1 94 ? 4.103 3.207 15.774 1.00 93.00 94 LYS A O 1
ATOM 768 N N . PRO A 1 95 ? 4.170 4.068 13.678 1.00 94.38 95 PRO A N 1
ATOM 769 C CA . PRO A 1 95 ? 2.856 4.711 13.761 1.00 94.38 95 PRO A CA 1
ATOM 770 C C . PRO A 1 95 ? 1.675 3.738 13.826 1.00 94.38 95 PRO A C 1
ATOM 772 O O . PRO A 1 95 ? 0.577 4.156 14.187 1.00 94.38 95 PRO A O 1
ATOM 775 N N . PHE A 1 96 ? 1.873 2.461 13.493 1.00 96.94 96 PHE A N 1
ATOM 776 C CA . PHE A 1 96 ? 0.795 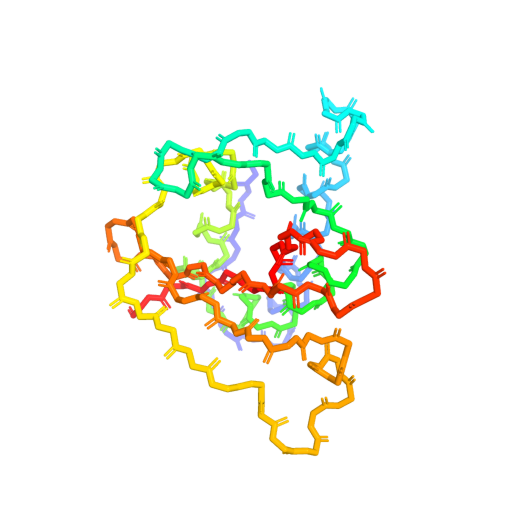1.481 13.449 1.00 96.94 96 PHE A CA 1
ATOM 777 C C . PHE A 1 96 ? 0.651 0.734 14.770 1.00 96.94 96 PHE A C 1
ATOM 779 O O . PHE A 1 96 ? 1.625 0.501 15.489 1.00 96.94 96 PHE A O 1
ATOM 786 N N . LEU A 1 97 ? -0.590 0.392 15.106 1.00 96.69 97 LEU A N 1
ATOM 787 C CA . LEU A 1 97 ? -0.952 -0.460 16.234 1.00 96.69 97 LEU A CA 1
ATOM 788 C C . LEU A 1 97 ? -0.822 -1.932 15.843 1.00 96.69 97 LEU A C 1
ATOM 790 O O . LEU A 1 97 ? -0.268 -2.727 16.596 1.00 96.69 97 LEU A O 1
ATOM 794 N N . LYS A 1 98 ? -1.319 -2.261 14.649 1.00 97.19 98 LYS A N 1
ATOM 795 C CA . LYS A 1 98 ? -1.413 -3.603 14.070 1.00 97.19 98 LYS A CA 1
ATOM 796 C C . LYS A 1 98 ? -1.192 -3.514 12.565 1.00 97.19 98 LYS A C 1
ATOM 798 O O . LYS A 1 98 ? -1.469 -2.473 11.967 1.00 97.19 98 LYS A O 1
ATOM 803 N N . MET A 1 99 ? -0.727 -4.606 11.973 1.00 98.12 99 MET A N 1
ATOM 804 C CA . MET A 1 99 ? -0.628 -4.764 10.527 1.00 98.12 99 MET A CA 1
ATOM 805 C C . MET A 1 99 ? -1.548 -5.905 10.093 1.00 98.12 99 MET A C 1
ATOM 807 O O . MET A 1 99 ? -1.443 -7.020 10.601 1.00 98.12 99 MET A O 1
ATOM 811 N N . TYR A 1 100 ? -2.431 -5.641 9.143 1.00 98.56 100 TYR A N 1
ATOM 812 C CA . TYR A 1 100 ? -3.232 -6.647 8.466 1.00 98.56 100 TYR A CA 1
ATOM 813 C C . TYR A 1 100 ? -2.482 -7.146 7.241 1.00 98.56 100 TYR A C 1
ATOM 815 O O . TYR A 1 100 ? -1.975 -6.357 6.440 1.00 98.56 100 TYR A O 1
ATOM 823 N N . ILE A 1 101 ? -2.415 -8.464 7.102 1.00 98.44 101 ILE A N 1
ATOM 824 C CA . ILE A 1 101 ? -1.971 -9.114 5.879 1.00 98.44 101 ILE A CA 1
ATOM 825 C C . ILE A 1 101 ? -3.228 -9.400 5.069 1.00 98.44 101 ILE A C 1
ATOM 827 O O . ILE A 1 101 ? -4.060 -10.212 5.473 1.00 98.44 101 ILE A O 1
ATOM 831 N N . MET A 1 102 ? -3.362 -8.688 3.959 1.00 98.44 102 MET A N 1
ATOM 832 C CA . MET A 1 102 ? -4.449 -8.813 3.002 1.00 98.44 102 MET A CA 1
ATOM 833 C C . MET A 1 102 ? -3.940 -9.561 1.768 1.00 98.44 102 MET A C 1
ATOM 835 O O . MET A 1 102 ? -2.791 -9.359 1.361 1.00 98.44 102 MET A O 1
ATOM 839 N N . GLN A 1 103 ? -4.770 -10.410 1.169 1.00 98.56 103 GLN A N 1
ATOM 840 C CA . GLN A 1 103 ? -4.419 -11.151 -0.042 1.00 98.56 103 GLN A CA 1
ATOM 841 C C . GLN A 1 103 ? -5.529 -11.108 -1.088 1.00 98.56 103 GLN A C 1
ATOM 843 O O . GLN A 1 103 ? -6.716 -11.128 -0.756 1.00 98.56 103 GLN A O 1
ATOM 848 N N . LEU A 1 104 ? -5.107 -11.076 -2.348 1.00 98.19 104 LEU A N 1
ATOM 849 C CA . LEU A 1 104 ? -5.922 -11.313 -3.532 1.00 98.19 104 LEU A CA 1
ATOM 850 C C . LEU A 1 104 ? -5.047 -12.087 -4.520 1.00 98.19 104 LEU A C 1
ATOM 852 O O . LEU A 1 104 ? -3.958 -11.624 -4.862 1.00 98.19 104 LEU A O 1
ATOM 856 N N . ASP A 1 105 ? -5.498 -13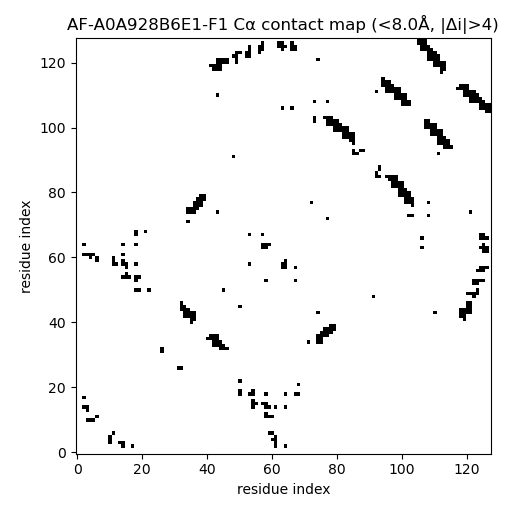.262 -4.950 1.00 96.25 105 ASP A N 1
ATOM 857 C CA . ASP A 1 105 ? -4.705 -14.191 -5.762 1.00 96.25 105 ASP A CA 1
ATOM 858 C C . ASP A 1 105 ? -3.322 -14.470 -5.126 1.00 96.25 105 ASP A C 1
ATOM 860 O O . ASP A 1 105 ? -3.216 -14.784 -3.940 1.00 96.25 105 ASP A O 1
ATOM 864 N N . ASN A 1 106 ? -2.247 -14.328 -5.901 1.00 95.81 106 ASN A N 1
ATOM 865 C CA . ASN A 1 106 ? -0.853 -14.441 -5.478 1.00 95.81 106 ASN A CA 1
ATOM 866 C C . ASN A 1 106 ? -0.233 -13.091 -5.059 1.00 95.81 106 ASN A C 1
ATOM 868 O O . ASN A 1 106 ? 0.986 -12.926 -5.117 1.00 95.81 106 ASN A O 1
ATOM 872 N N . ILE A 1 107 ? -1.046 -12.107 -4.664 1.00 98.38 107 ILE A N 1
ATOM 873 C CA . ILE A 1 107 ? -0.582 -10.776 -4.263 1.00 98.38 107 ILE A CA 1
ATOM 874 C C . ILE A 1 107 ? -0.869 -10.549 -2.783 1.00 98.38 107 ILE A C 1
ATOM 876 O O . ILE A 1 107 ? -1.978 -10.761 -2.292 1.00 98.38 107 ILE A O 1
ATOM 880 N N . LYS A 1 108 ? 0.138 -10.048 -2.067 1.00 98.31 108 LYS A N 1
ATOM 881 C CA . LYS A 1 108 ? 0.033 -9.626 -0.673 1.00 98.31 108 LYS A CA 1
ATOM 882 C C . LYS A 1 108 ? 0.026 -8.109 -0.580 1.00 98.31 108 LYS A C 1
ATOM 884 O O . LYS A 1 108 ? 1.006 -7.456 -0.936 1.00 98.31 108 LYS A O 1
ATOM 889 N N . MET A 1 109 ? -1.019 -7.563 0.030 1.00 98.56 109 MET A N 1
ATOM 890 C CA . MET A 1 109 ? -1.072 -6.176 0.477 1.00 98.56 109 MET A CA 1
ATOM 891 C C . MET A 1 109 ? -1.004 -6.132 2.005 1.00 98.56 109 MET A C 1
ATOM 893 O O . MET A 1 109 ? -1.783 -6.762 2.708 1.00 98.56 109 MET A O 1
ATOM 897 N N . THR A 1 110 ? -0.061 -5.377 2.551 1.00 98.38 110 THR A N 1
ATOM 898 C CA . THR A 1 110 ? -0.009 -5.099 3.990 1.00 98.38 110 THR A CA 1
ATOM 899 C C . THR A 1 110 ? -0.732 -3.790 4.269 1.00 98.38 110 THR A C 1
ATOM 901 O O . THR A 1 110 ? -0.462 -2.801 3.591 1.00 98.38 110 THR A O 1
ATOM 904 N N . VAL A 1 111 ? -1.601 -3.760 5.276 1.00 98.62 111 VAL A N 1
ATOM 905 C CA . VAL A 1 111 ? -2.355 -2.569 5.695 1.00 98.62 111 VAL A CA 1
ATOM 906 C C . VAL A 1 111 ? -2.069 -2.290 7.166 1.00 98.62 111 VAL A C 1
ATOM 908 O O . VAL A 1 111 ? -2.221 -3.170 8.002 1.00 98.62 111 VAL A O 1
ATOM 911 N N . GLY A 1 112 ? -1.630 -1.084 7.507 1.00 98.25 112 GLY A N 1
ATOM 912 C CA . GLY A 1 112 ? -1.385 -0.680 8.890 1.00 98.25 112 GLY A CA 1
ATOM 913 C C . GLY A 1 112 ? -2.591 0.030 9.501 1.00 98.25 112 GLY A C 1
ATOM 914 O O . GLY A 1 112 ? -3.137 0.941 8.885 1.00 98.25 112 GLY A O 1
ATOM 915 N N . LEU A 1 113 ? -2.973 -0.338 10.726 1.00 98.25 113 LEU A N 1
ATOM 916 C CA . LEU A 1 113 ? -3.940 0.414 11.531 1.00 98.25 113 LEU A CA 1
ATOM 917 C C . LEU A 1 113 ? -3.211 1.531 12.285 1.00 98.25 113 LEU A C 1
ATOM 919 O O . LEU A 1 113 ? -2.418 1.253 13.187 1.00 98.25 113 LEU A O 1
ATOM 923 N N . GLN A 1 114 ? -3.436 2.788 11.916 1.00 96.69 114 GLN A N 1
ATOM 924 C CA . GLN A 1 114 ? -2.720 3.937 12.465 1.00 96.69 114 GLN A CA 1
ATOM 925 C C . GLN A 1 114 ? -3.170 4.251 13.900 1.00 96.69 114 GLN A C 1
ATOM 927 O O . GLN A 1 114 ? -4.351 4.449 14.160 1.00 96.69 114 GLN A O 1
ATOM 932 N N . LYS A 1 115 ? -2.218 4.349 14.840 1.00 94.88 115 LYS A N 1
ATOM 933 C CA . LYS A 1 115 ? -2.497 4.569 16.276 1.00 94.88 115 LYS A CA 1
ATOM 934 C C . LYS A 1 115 ? -3.256 5.861 16.563 1.00 94.88 115 LYS A C 1
ATOM 936 O O . LYS A 1 115 ? -4.078 5.888 17.465 1.00 94.88 115 LYS A O 1
ATOM 941 N N . SER A 1 116 ? -2.918 6.931 15.848 1.00 94.38 116 SER A N 1
ATOM 942 C CA . SER A 1 116 ? -3.403 8.282 16.144 1.00 94.38 116 SER A CA 1
ATOM 943 C C . SER A 1 116 ? -4.815 8.548 15.634 1.00 94.38 116 SER A C 1
ATOM 945 O O . SER A 1 116 ? -5.532 9.326 16.245 1.00 94.38 116 SER A O 1
ATOM 947 N N . THR A 1 117 ? -5.188 7.950 14.502 1.00 95.56 117 THR A N 1
ATOM 948 C CA . THR A 1 117 ? -6.446 8.252 13.799 1.00 95.56 117 THR A CA 1
ATOM 949 C C . THR A 1 117 ? -7.389 7.060 13.717 1.00 95.56 117 THR A C 1
ATOM 951 O O . THR A 1 117 ? -8.572 7.248 13.479 1.00 95.56 117 THR A O 1
ATOM 954 N N . GLY A 1 118 ? -6.893 5.833 13.906 1.00 95.75 118 GLY A N 1
ATOM 955 C CA . GLY A 1 118 ? -7.657 4.621 13.611 1.00 95.75 118 GLY A CA 1
ATOM 956 C C . GLY A 1 118 ? -7.749 4.301 12.115 1.00 95.75 118 GLY A C 1
ATOM 957 O O . GLY A 1 118 ? -8.357 3.296 11.757 1.00 95.75 118 GLY A O 1
ATOM 958 N N . ASP A 1 119 ? -7.116 5.099 11.245 1.00 97.38 119 ASP A N 1
ATOM 959 C CA . ASP A 1 119 ? -7.133 4.875 9.798 1.00 97.38 119 ASP A CA 1
ATOM 960 C C . ASP A 1 119 ? -6.463 3.551 9.428 1.00 97.38 119 ASP A C 1
ATOM 962 O O . ASP A 1 119 ? -5.403 3.196 9.957 1.00 97.38 119 ASP A O 1
ATOM 966 N N . LYS A 1 120 ? -7.006 2.880 8.415 1.00 98.44 120 LYS A N 1
ATOM 967 C CA . LYS A 1 120 ? -6.324 1.791 7.716 1.00 98.44 120 LYS A CA 1
ATOM 968 C C . LYS A 1 120 ? -5.529 2.377 6.561 1.00 98.44 120 LYS A C 1
ATOM 970 O O . LYS A 1 120 ? -6.081 3.034 5.688 1.00 98.44 120 LYS A O 1
ATOM 975 N N . VAL A 1 121 ? -4.222 2.156 6.550 1.00 98.31 121 VAL A N 1
ATOM 976 C CA . VAL A 1 121 ? -3.311 2.725 5.552 1.00 98.31 121 VAL A CA 1
ATOM 977 C C . VAL A 1 121 ? -2.635 1.596 4.794 1.00 98.31 121 VAL A C 1
ATOM 979 O O . VAL A 1 121 ? -2.020 0.725 5.409 1.00 98.31 121 VAL A O 1
ATOM 982 N N . GLN A 1 122 ? -2.705 1.608 3.464 1.00 98.25 122 GLN A N 1
ATOM 983 C CA . GLN A 1 122 ? -1.927 0.691 2.637 1.00 98.25 122 GLN A CA 1
ATOM 984 C C . GLN A 1 122 ? -0.438 0.896 2.946 1.00 98.25 122 GLN A C 1
ATOM 986 O O . GLN A 1 122 ? 0.068 2.008 2.861 1.00 98.25 122 GLN A O 1
ATOM 991 N N . TYR A 1 123 ? 0.262 -0.150 3.370 1.00 97.25 123 TYR A N 1
ATOM 992 C CA . TYR A 1 123 ? 1.665 -0.072 3.776 1.00 97.25 123 TYR A CA 1
ATOM 993 C C . TYR A 1 123 ? 2.602 -0.568 2.675 1.00 97.25 123 TYR A C 1
ATOM 995 O O . TYR A 1 123 ? 3.536 0.133 2.314 1.00 97.25 123 TYR A O 1
ATOM 1003 N N . CYS A 1 124 ? 2.365 -1.765 2.134 1.00 97.44 124 CYS A N 1
ATOM 1004 C CA . CYS A 1 124 ? 3.213 -2.347 1.087 1.00 97.44 124 CYS A CA 1
ATOM 1005 C C . CYS A 1 124 ? 2.410 -3.323 0.217 1.00 97.44 124 CYS A C 1
ATOM 1007 O O . CYS A 1 124 ? 1.465 -3.932 0.721 1.00 97.44 124 CYS A O 1
ATOM 1009 N N . ILE A 1 125 ? 2.779 -3.477 -1.055 1.00 98.25 125 ILE A N 1
ATOM 1010 C CA . ILE A 1 125 ? 2.244 -4.485 -1.984 1.00 98.25 125 ILE A CA 1
ATOM 1011 C C . ILE A 1 125 ? 3.425 -5.277 -2.550 1.00 98.25 125 ILE A C 1
ATOM 1013 O O . ILE A 1 125 ? 4.409 -4.681 -2.982 1.00 98.25 125 ILE A O 1
ATOM 1017 N N . THR A 1 126 ? 3.338 -6.607 -2.543 1.00 97.50 126 THR A N 1
ATOM 1018 C CA . THR A 1 126 ? 4.307 -7.503 -3.196 1.00 97.50 126 THR A CA 1
ATOM 1019 C C . THR A 1 126 ? 3.591 -8.712 -3.786 1.00 97.50 126 THR A C 1
ATOM 1021 O O . THR A 1 126 ? 2.553 -9.126 -3.267 1.00 97.50 126 THR A O 1
ATOM 1024 N N . ALA A 1 127 ? 4.180 -9.335 -4.803 1.00 96.56 127 ALA A N 1
ATOM 1025 C CA . ALA A 1 127 ? 3.845 -10.717 -5.139 1.00 96.56 127 ALA A CA 1
ATOM 1026 C C . ALA A 1 127 ? 4.239 -11.658 -3.975 1.00 96.56 127 ALA A C 1
ATOM 1028 O O . ALA A 1 127 ? 5.045 -11.279 -3.109 1.00 96.56 127 ALA A O 1
ATOM 1029 N N . LEU A 1 128 ? 3.600 -12.828 -3.909 1.00 91.50 128 LEU A N 1
ATOM 1030 C CA . LEU A 1 128 ? 3.888 -13.913 -2.961 1.00 91.50 128 LEU A CA 1
ATOM 1031 C C . LEU A 1 128 ? 4.886 -14.920 -3.528 1.00 91.50 128 LEU A C 1
ATOM 1033 O O . LEU A 1 128 ? 4.799 -15.212 -4.740 1.00 91.50 128 LEU A O 1
#

Radius of gyration: 14.01 Å; Cα contacts (8 Å, |Δi|>4): 249; chains: 1; bounding box: 36×27×37 Å

Secondary structure (DSSP, 8-state):
-PPP-S--HHHHHHHHHHHHHHHHHHHHH-TT-EEEETTTTEEEE--HHHHHHHHHHHTTSHHHHHHHTTHHHHHHH-EEEEEEPPPTT-GGGTTEEEEEEEEETTEEEEEEEETTT--EEEEEEEE-

Nearest PDB structures (foldseek):
  1wmi-assembly1_A  TM=7.698E-01  e=1.181E+00  Pyrococcus horikoshii OT3
  2khe-assembly1_A  TM=4.712E-01  e=2.353E-01  Thermus thermophilus HB8
  3g5o-assembly1_B  TM=4.691E-01  e=2.510E-01  Mycobacterium tuberculosis H37Rv
  3g5o-assembly1_C  TM=4.711E-01  e=5.808E-01  Mycobacterium tuberculosis H37Rv
  7obb-assembly1_M  TM=3.724E-01  e=2.856E-01  Homo sapiens

Solvent-accessible surface area (backbone atoms only — not comparable to full-atom values): 6736 Å² total; per-residue (Å²): 136,89,80,66,72,69,77,48,72,67,42,26,53,51,38,28,49,52,46,51,51,50,52,51,52,51,38,72,78,35,79,84,32,59,37,62,14,71,66,77,72,43,57,37,30,60,49,74,64,21,53,55,47,18,25,72,54,10,22,70,37,48,64,13,44,57,48,53,79,41,46,72,57,48,47,29,66,26,35,79,78,46,78,44,73,49,60,87,90,41,75,89,34,63,61,31,64,36,28,36,37,23,37,47,91,65,30,38,37,34,30,28,34,29,64,90,78,67,47,36,29,44,38,37,43,32,49,109

Sequence (128 aa):
MEIPQGNSREEVKLRDQIIKDFYAGWIAENPEKKMWNEDLQDYILVKYLSITETAEKAARQYESTLAVMRLSELLTKSKKVAEVPPKKGTKNQKPFLKMYIMQLDNIKMTVGLQKSTGDKVQYCITAL

pLDDT: mean 96.27, std 3.85, range [64.31, 98.75]